Protein AF-A0ABD0PN62-F1 (afdb_monomer_lite)

pLDDT: mean 91.05, std 10.55, range [50.91, 98.62]

InterPro domains:
  IPR003307 W2 domain [PF02020] (28-105)
  IPR003307 W2 domain [PS51363] (1-106)
  IPR003307 W2 domain [SM00515] (15-102)
  IPR016024 Armadillo-type fold [SSF48371] (2-100)
  IPR051956 eIF2B Complex Subunit Epsilon [PTHR45887] (9-104)

Sequence (106 aa):
DNPYKVDTKEITQRAKLLQRYIKDEQKELQALYALQGLMVQMEQPPNLLRMFFDVLYDEDVIKEEGFYRWESSKDPAEQQGKGVALKSVTAFFTWLREAEDESDNS

Radius of gyration: 13.81 Å; chains: 1; bounding box: 34×34×37 Å

Secondary structure (DSSP, 8-state):
-------HHHHHHHHHHHHHH--SHHHHHHHHHHHHHHHHHTT--TTHHHHHHHHHHHTTSS-HHHHHHHHH---GGG-TTHHHHHHHTHHHHHHHHHHHHHHHT-

Foldseek 3Di:
DQPDDDDLVVVLVCLVVLQVPQPDLVSLLVVLLVLLVVCVVSVNGALPLQSVVVSCDVSVSHDPVSVVCNLPDPPPVRCVNNVSSCVRNVVVVVVSVVVVVVVVVD

Organism: Cirrhinus mrigala (NCBI:txid683832)

Structure (mmCIF, N/CA/C/O backbone):
data_AF-A0ABD0PN62-F1
#
_entry.id   AF-A0ABD0PN62-F1
#
loop_
_atom_site.group_PDB
_atom_site.id
_atom_site.type_symbol
_atom_site.label_atom_id
_atom_site.label_alt_id
_atom_site.label_comp_id
_atom_site.label_asym_id
_atom_site.label_entity_id
_atom_site.label_seq_id
_atom_site.pdbx_PDB_ins_code
_atom_site.Cartn_x
_atom_site.Cartn_y
_atom_site.Cartn_z
_atom_site.occupancy
_atom_site.B_iso_or_equiv
_atom_site.auth_seq_id
_atom_site.auth_comp_id
_atom_site.auth_asym_id
_atom_site.auth_atom_id
_atom_site.pdbx_PDB_model_num
ATOM 1 N N . ASP A 1 1 ? -1.486 -3.064 -25.273 1.00 51.78 1 ASP A N 1
ATOM 2 C CA . ASP A 1 1 ? -2.621 -3.351 -24.376 1.00 51.78 1 ASP A CA 1
ATOM 3 C C . ASP A 1 1 ? -2.125 -3.858 -23.037 1.00 51.78 1 ASP A C 1
ATOM 5 O O . ASP A 1 1 ? -1.271 -4.733 -23.023 1.00 51.78 1 ASP A O 1
ATOM 9 N N . ASN A 1 2 ? -2.588 -3.273 -21.928 1.00 55.34 2 ASN A N 1
ATOM 10 C CA . ASN A 1 2 ? -2.303 -3.783 -20.583 1.00 55.34 2 ASN A CA 1
ATOM 11 C C . ASN A 1 2 ? -3.307 -4.915 -20.287 1.00 55.34 2 ASN A C 1
ATOM 13 O O . ASN A 1 2 ? -4.499 -4.620 -20.187 1.00 55.34 2 ASN A O 1
ATOM 17 N N . PRO A 1 3 ? -2.881 -6.188 -20.184 1.00 69.25 3 PRO A N 1
ATOM 18 C CA . PRO A 1 3 ? -3.800 -7.312 -19.996 1.00 69.25 3 PRO A CA 1
ATOM 19 C C . PRO A 1 3 ? -4.388 -7.372 -18.578 1.00 69.25 3 PRO A C 1
ATOM 21 O O . PRO A 1 3 ? -5.323 -8.132 -18.332 1.00 69.25 3 PRO A O 1
ATOM 24 N N . TYR A 1 4 ? -3.861 -6.576 -17.644 1.00 68.62 4 TYR A N 1
ATOM 25 C CA . TYR A 1 4 ? -4.246 -6.613 -16.240 1.00 68.62 4 TYR A CA 1
ATOM 26 C C . TYR A 1 4 ? -5.153 -5.437 -15.885 1.00 68.62 4 TYR A C 1
ATOM 28 O O . TYR A 1 4 ? -4.750 -4.274 -15.938 1.00 68.62 4 TYR A O 1
ATOM 36 N N . LYS A 1 5 ? -6.387 -5.751 -15.487 1.00 71.31 5 LYS A N 1
ATOM 37 C CA . LYS A 1 5 ? -7.370 -4.789 -14.985 1.00 71.31 5 LYS A CA 1
ATOM 38 C C . LYS A 1 5 ? -7.816 -5.213 -13.591 1.00 71.31 5 LYS A C 1
ATOM 40 O O . LYS A 1 5 ? -8.145 -6.377 -13.384 1.00 71.31 5 LYS A O 1
ATOM 45 N N . VAL A 1 6 ? -7.844 -4.269 -12.653 1.00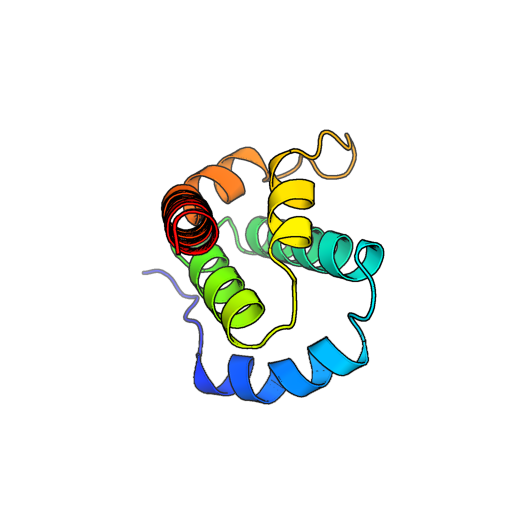 73.19 6 VAL A N 1
ATOM 46 C CA . VAL A 1 6 ? -8.428 -4.500 -11.325 1.00 73.19 6 VAL A CA 1
ATOM 47 C C . VAL A 1 6 ? -9.937 -4.468 -11.437 1.00 73.19 6 VAL A C 1
ATOM 49 O O . VAL A 1 6 ? -10.506 -3.542 -12.017 1.00 73.19 6 VAL A O 1
ATOM 52 N N . ASP A 1 7 ? -10.576 -5.471 -10.850 1.00 84.06 7 ASP A N 1
ATOM 53 C CA . ASP A 1 7 ? -11.983 -5.389 -10.498 1.00 84.06 7 ASP A CA 1
ATOM 54 C C . ASP A 1 7 ? -12.095 -4.875 -9.061 1.00 84.06 7 ASP A C 1
ATOM 56 O O . ASP A 1 7 ? -11.867 -5.611 -8.098 1.00 84.06 7 ASP A O 1
ATOM 60 N N . THR A 1 8 ? -12.427 -3.589 -8.927 1.00 79.69 8 THR A N 1
ATOM 61 C CA . THR A 1 8 ? -12.556 -2.920 -7.629 1.00 79.69 8 THR A CA 1
ATOM 62 C C . THR A 1 8 ? -13.633 -3.574 -6.756 1.00 79.69 8 THR A C 1
ATOM 64 O O . THR A 1 8 ? -13.500 -3.615 -5.539 1.00 79.69 8 THR A O 1
ATOM 67 N N . LYS A 1 9 ? -14.682 -4.164 -7.347 1.00 84.94 9 LYS A N 1
ATOM 68 C CA . LYS A 1 9 ? -15.745 -4.814 -6.565 1.00 84.94 9 LYS A CA 1
ATOM 69 C C . LYS A 1 9 ? -15.247 -6.098 -5.915 1.00 84.94 9 LYS A C 1
ATOM 71 O O . LYS A 1 9 ? -15.545 -6.343 -4.749 1.00 84.94 9 LYS A O 1
ATOM 76 N N . GLU A 1 10 ? -14.494 -6.905 -6.656 1.00 87.50 10 GLU A N 1
ATOM 77 C CA . GLU A 1 10 ? -13.945 -8.163 -6.142 1.00 87.50 10 GLU A CA 1
ATOM 78 C C . GLU A 1 10 ? -12.923 -7.925 -5.028 1.00 87.50 10 GLU A C 1
ATOM 80 O O . GLU A 1 10 ? -12.944 -8.614 -4.007 1.00 87.50 10 GLU A O 1
ATOM 85 N N . ILE A 1 11 ? -12.038 -6.940 -5.195 1.00 83.38 11 ILE A N 1
ATOM 86 C CA . ILE A 1 11 ? -11.025 -6.632 -4.182 1.00 83.38 11 ILE A CA 1
ATOM 87 C C . ILE A 1 11 ? -11.655 -6.067 -2.902 1.00 83.38 11 ILE A C 1
ATOM 89 O O . ILE A 1 11 ? -11.320 -6.547 -1.820 1.00 83.38 11 ILE A O 1
ATOM 93 N N . THR A 1 12 ? -12.645 -5.174 -3.005 1.00 85.50 12 THR A N 1
ATOM 94 C CA . THR A 1 12 ? -13.401 -4.672 -1.846 1.00 85.50 12 THR A CA 1
ATOM 95 C C . THR A 1 12 ? -14.135 -5.803 -1.118 1.00 85.50 12 THR A C 1
ATOM 97 O O . THR A 1 12 ? -14.070 -5.910 0.104 1.00 85.50 12 THR A O 1
ATOM 100 N N . GLN A 1 13 ? -14.765 -6.740 -1.837 1.00 89.12 13 GLN A N 1
ATOM 101 C CA . GLN A 1 13 ? -15.408 -7.899 -1.195 1.00 89.12 13 GLN A CA 1
ATOM 102 C C . GLN A 1 13 ? -14.414 -8.784 -0.429 1.00 89.12 13 GLN A C 1
ATOM 104 O O . GLN A 1 13 ? -14.765 -9.379 0.595 1.00 89.12 13 GLN A O 1
ATOM 109 N N . ARG A 1 14 ? -13.166 -8.867 -0.904 1.00 90.12 14 ARG A N 1
ATOM 110 C CA . ARG A 1 14 ? -12.090 -9.636 -0.266 1.00 90.12 14 ARG A CA 1
ATOM 111 C C . ARG A 1 14 ? -11.372 -8.862 0.838 1.00 90.12 14 ARG A C 1
ATOM 113 O O . ARG A 1 14 ? -10.721 -9.509 1.658 1.00 90.12 14 ARG A O 1
ATOM 120 N N . ALA A 1 15 ? -11.531 -7.542 0.930 1.00 90.00 15 ALA A N 1
ATOM 121 C CA . ALA A 1 15 ? -10.905 -6.719 1.965 1.00 90.00 15 ALA A CA 1
ATOM 122 C C . ALA A 1 15 ? -11.252 -7.215 3.377 1.00 90.00 15 ALA A C 1
ATOM 124 O O . ALA A 1 15 ? -10.358 -7.411 4.196 1.00 90.00 15 ALA A O 1
ATOM 125 N N . LYS A 1 16 ? -12.513 -7.601 3.624 1.00 90.00 16 LYS A N 1
ATOM 126 C CA . LYS A 1 16 ? -12.938 -8.211 4.903 1.00 90.00 16 LYS A CA 1
ATOM 127 C C . LYS A 1 16 ? -12.159 -9.472 5.274 1.00 90.00 16 LYS A C 1
ATOM 129 O O . LYS A 1 16 ? -11.929 -9.755 6.450 1.00 90.00 16 LYS A O 1
ATOM 134 N N . LEU A 1 17 ? -11.773 -10.268 4.276 1.00 93.81 17 LEU A N 1
ATOM 135 C CA . LEU A 1 17 ? -10.931 -11.437 4.502 1.00 93.81 17 LEU A CA 1
ATOM 136 C C . LEU A 1 17 ? -9.507 -11.001 4.852 1.00 93.81 17 LEU A C 1
ATOM 138 O O . LEU A 1 17 ? -8.935 -11.544 5.791 1.00 93.81 17 LEU A O 1
ATOM 142 N N . LEU A 1 18 ? -8.957 -10.015 4.141 1.00 93.81 18 LEU A N 1
ATOM 143 C CA . LEU A 1 18 ? -7.624 -9.475 4.410 1.00 93.81 18 LEU A CA 1
ATOM 144 C C . LEU A 1 18 ? -7.525 -8.886 5.822 1.00 93.81 18 LEU A C 1
ATOM 146 O O . LEU A 1 18 ? -6.637 -9.301 6.561 1.00 93.81 18 LEU A O 1
ATOM 150 N N . GLN A 1 19 ? -8.485 -8.061 6.252 1.00 94.06 19 GLN A N 1
ATOM 151 C CA . GLN A 1 19 ? -8.578 -7.529 7.624 1.00 94.06 19 GLN A CA 1
ATOM 152 C C . GLN A 1 19 ? -8.546 -8.637 8.690 1.00 94.06 19 GLN A C 1
ATOM 154 O O . GLN A 1 19 ? -7.988 -8.486 9.776 1.00 94.06 19 GLN A O 1
ATOM 159 N N . ARG A 1 20 ? -9.136 -9.807 8.398 1.00 94.62 20 ARG A N 1
ATOM 160 C CA . ARG A 1 20 ? -9.131 -10.938 9.336 1.00 94.62 20 ARG A CA 1
ATOM 161 C C . ARG A 1 20 ? -7.732 -11.517 9.552 1.00 94.62 20 ARG A C 1
ATOM 163 O O . ARG A 1 20 ? -7.508 -12.123 10.602 1.00 94.62 20 ARG A O 1
ATOM 170 N N . TYR A 1 21 ? -6.817 -11.380 8.597 1.00 94.81 21 TYR A N 1
ATOM 171 C CA . TYR A 1 21 ? -5.473 -11.960 8.670 1.00 94.81 21 TYR A CA 1
ATOM 172 C C . TYR A 1 21 ? -4.373 -10.919 8.881 1.00 94.81 21 TYR A C 1
ATOM 174 O O . TYR A 1 21 ? -3.398 -11.218 9.566 1.00 94.81 21 TYR A O 1
ATOM 182 N N . ILE A 1 22 ? -4.543 -9.708 8.360 1.00 96.31 22 ILE A N 1
ATOM 183 C CA . ILE A 1 22 ? -3.636 -8.573 8.509 1.00 96.31 22 ILE A CA 1
ATOM 184 C C . ILE A 1 22 ? -4.079 -7.798 9.752 1.00 96.31 22 ILE A C 1
ATOM 186 O O . ILE A 1 22 ? -4.989 -6.984 9.697 1.00 96.31 22 ILE A O 1
ATOM 190 N N . LYS A 1 23 ? -3.508 -8.153 10.908 1.00 91.44 23 LYS A N 1
ATOM 191 C CA . LYS A 1 23 ? -3.957 -7.659 12.226 1.00 91.44 23 LYS A CA 1
ATOM 192 C C . LYS A 1 23 ? -2.963 -6.751 12.942 1.00 91.44 23 LYS A C 1
ATOM 194 O O . LYS A 1 23 ? -3.286 -6.216 13.998 1.00 91.44 23 LYS A O 1
ATOM 199 N N . ASP A 1 24 ? -1.740 -6.678 12.440 1.00 95.31 24 ASP A N 1
ATOM 200 C CA . ASP A 1 24 ? -0.647 -5.948 13.063 1.00 95.31 24 ASP A CA 1
ATOM 201 C C . ASP A 1 24 ? 0.259 -5.344 11.994 1.00 95.31 24 ASP A C 1
ATOM 203 O O . ASP A 1 24 ? 0.289 -5.800 10.848 1.00 95.31 24 ASP A O 1
ATOM 207 N N . GLU A 1 25 ? 1.030 -4.342 12.404 1.00 95.38 25 GLU A N 1
ATOM 208 C CA . GLU A 1 25 ? 1.898 -3.564 11.519 1.00 95.38 25 GLU A CA 1
ATOM 209 C C . GLU A 1 25 ? 2.915 -4.431 10.768 1.00 95.38 25 GLU A C 1
ATOM 211 O O . GLU A 1 25 ? 3.299 -4.122 9.641 1.00 95.38 25 GLU A O 1
ATOM 216 N N . GLN A 1 26 ? 3.363 -5.539 11.371 1.00 96.75 26 GLN A N 1
ATOM 217 C CA . GLN A 1 26 ? 4.277 -6.455 10.699 1.00 96.75 26 GLN A CA 1
ATOM 218 C C . GLN A 1 26 ? 3.580 -7.138 9.518 1.00 96.75 26 GLN A C 1
ATOM 220 O O . GLN A 1 26 ? 4.161 -7.230 8.438 1.00 96.75 26 GLN A O 1
ATOM 225 N N . LYS A 1 27 ? 2.342 -7.609 9.696 1.00 97.88 27 LYS A N 1
ATOM 226 C CA . LYS A 1 27 ? 1.562 -8.221 8.610 1.00 97.88 27 LYS A CA 1
ATOM 227 C C . LYS A 1 27 ? 1.133 -7.207 7.557 1.00 97.88 27 LYS A C 1
ATOM 229 O O . LYS A 1 27 ? 1.123 -7.563 6.384 1.00 97.88 27 LYS A O 1
ATOM 234 N N . GLU A 1 28 ? 0.826 -5.974 7.951 1.00 98.19 28 GLU A N 1
ATOM 235 C CA . GLU A 1 28 ? 0.546 -4.877 7.015 1.00 98.19 28 GLU A CA 1
ATOM 236 C C . GLU A 1 28 ? 1.751 -4.636 6.096 1.00 98.19 28 GLU A C 1
ATOM 238 O O . GLU A 1 28 ? 1.633 -4.686 4.870 1.00 98.19 28 GLU A O 1
ATOM 243 N N . LEU A 1 29 ? 2.944 -4.502 6.682 1.00 98.19 29 LEU A N 1
ATOM 244 C CA . LEU A 1 29 ? 4.186 -4.317 5.936 1.00 98.19 29 LEU A CA 1
ATOM 245 C C . LEU A 1 29 ? 4.494 -5.504 5.005 1.00 98.19 29 LEU A C 1
ATOM 247 O O . LEU A 1 29 ? 4.856 -5.312 3.845 1.00 98.19 29 LEU A O 1
ATOM 251 N N . GLN A 1 30 ? 4.311 -6.735 5.489 1.00 98.25 30 GLN A N 1
ATOM 252 C CA . GLN A 1 30 ? 4.500 -7.945 4.680 1.00 98.25 30 GLN A CA 1
ATOM 253 C C . GLN A 1 30 ? 3.496 -8.038 3.522 1.00 98.25 30 GLN A C 1
ATOM 255 O O . GLN A 1 30 ? 3.863 -8.474 2.432 1.00 98.25 30 GLN A O 1
ATOM 260 N N . ALA A 1 31 ? 2.250 -7.596 3.711 1.00 98.06 31 ALA A N 1
ATOM 261 C CA . ALA A 1 31 ? 1.265 -7.541 2.633 1.00 98.06 31 ALA A CA 1
ATOM 262 C C . ALA A 1 31 ? 1.685 -6.556 1.528 1.00 98.06 31 ALA A C 1
ATOM 264 O O . ALA A 1 31 ? 1.561 -6.870 0.342 1.00 98.06 31 ALA A O 1
ATOM 265 N N . LEU A 1 32 ? 2.253 -5.404 1.900 1.00 98.38 32 LEU A N 1
ATOM 266 C CA . LEU A 1 32 ? 2.786 -4.431 0.942 1.00 98.38 32 LEU A CA 1
ATOM 267 C C . LEU A 1 32 ? 4.004 -4.964 0.172 1.00 98.38 32 LEU A C 1
ATOM 269 O O . LEU A 1 32 ? 4.111 -4.741 -1.037 1.00 98.38 32 LEU A O 1
ATOM 273 N N . TYR A 1 33 ? 4.895 -5.717 0.824 1.00 98.44 33 TYR A N 1
ATOM 274 C CA . TYR A 1 33 ? 5.982 -6.416 0.127 1.00 98.44 33 TYR A CA 1
ATOM 275 C C . TYR A 1 33 ? 5.470 -7.494 -0.823 1.00 98.44 33 TYR A C 1
ATOM 277 O O . TYR A 1 33 ? 5.911 -7.559 -1.972 1.00 98.44 33 TYR A O 1
ATOM 285 N N . ALA A 1 34 ? 4.480 -8.283 -0.402 1.00 97.69 34 ALA A N 1
ATOM 286 C CA . ALA A 1 34 ? 3.865 -9.288 -1.260 1.00 97.69 34 ALA A CA 1
ATOM 287 C C . ALA A 1 34 ? 3.241 -8.659 -2.518 1.00 97.69 34 ALA A C 1
ATOM 289 O O . ALA A 1 34 ? 3.419 -9.180 -3.620 1.00 97.69 34 ALA A O 1
ATOM 290 N N . LEU A 1 35 ? 2.572 -7.507 -2.384 1.00 96.44 35 LEU A N 1
ATOM 291 C CA . LEU A 1 35 ? 2.035 -6.764 -3.526 1.00 96.44 35 LEU A CA 1
ATOM 292 C C . LEU A 1 35 ? 3.134 -6.234 -4.445 1.00 96.44 35 LEU A C 1
ATOM 294 O O . LEU A 1 35 ? 3.022 -6.381 -5.660 1.00 96.44 35 LEU A O 1
ATOM 298 N N . GLN A 1 36 ? 4.216 -5.676 -3.898 1.00 97.50 36 GLN A N 1
ATOM 299 C CA . GLN A 1 36 ? 5.378 -5.270 -4.692 1.00 97.50 36 GLN A CA 1
ATOM 300 C C . GLN A 1 36 ? 5.964 -6.454 -5.477 1.00 97.50 36 GLN A C 1
ATOM 302 O O . GLN A 1 36 ? 6.222 -6.327 -6.676 1.00 97.50 36 GLN A O 1
ATOM 307 N N . GLY A 1 37 ? 6.140 -7.606 -4.826 1.00 97.31 37 GLY A N 1
ATOM 308 C CA . GLY A 1 37 ? 6.618 -8.833 -5.462 1.00 97.31 37 GLY A CA 1
ATOM 309 C C . GLY A 1 37 ? 5.689 -9.308 -6.580 1.00 97.31 37 GLY A C 1
ATOM 310 O O . GLY A 1 37 ? 6.155 -9.640 -7.670 1.00 97.31 37 GLY A O 1
ATOM 311 N N . LEU A 1 38 ? 4.374 -9.247 -6.358 1.00 95.38 38 LEU A N 1
ATOM 312 C CA . LEU A 1 38 ? 3.377 -9.543 -7.386 1.00 95.38 38 LEU A CA 1
ATOM 313 C C . LEU A 1 38 ? 3.504 -8.593 -8.587 1.00 95.38 38 LEU A C 1
ATOM 315 O O . LEU A 1 38 ? 3.500 -9.055 -9.726 1.00 95.38 38 LEU A O 1
ATOM 319 N N . MET A 1 39 ? 3.697 -7.286 -8.361 1.00 94.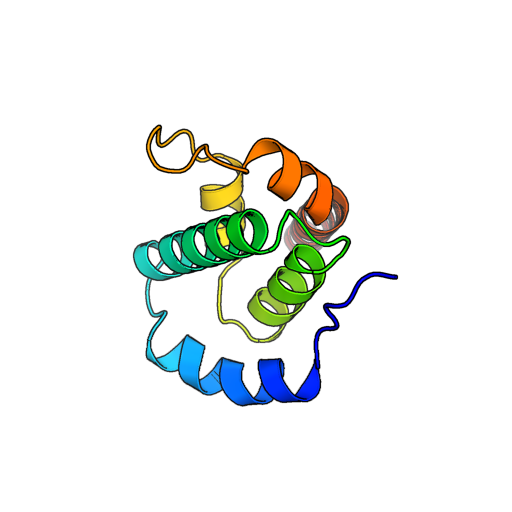81 39 MET A N 1
ATOM 320 C CA . MET A 1 39 ? 3.925 -6.339 -9.460 1.00 94.81 39 MET A CA 1
ATOM 321 C C . MET A 1 39 ? 5.171 -6.707 -10.270 1.00 94.81 39 MET A C 1
ATOM 323 O O . MET A 1 39 ? 5.145 -6.608 -11.491 1.00 94.81 39 MET A O 1
ATOM 327 N N . VAL A 1 40 ? 6.255 -7.155 -9.626 1.00 95.50 40 VAL A N 1
ATOM 328 C CA . VAL A 1 40 ? 7.470 -7.614 -10.326 1.00 95.50 40 VAL A CA 1
ATOM 329 C C . VAL A 1 40 ? 7.175 -8.827 -11.205 1.00 95.50 40 VAL A C 1
ATOM 331 O O . VAL A 1 40 ? 7.579 -8.835 -12.365 1.00 95.50 40 VAL A O 1
ATOM 334 N N . GLN A 1 41 ? 6.450 -9.819 -10.686 1.00 95.12 41 GLN A N 1
ATOM 335 C CA . GLN A 1 41 ? 6.082 -11.022 -11.443 1.00 95.12 41 GLN A CA 1
ATOM 336 C C . GLN A 1 41 ? 5.196 -10.715 -12.657 1.00 95.12 41 GLN A C 1
ATOM 338 O O . GLN A 1 41 ? 5.250 -11.429 -13.652 1.00 95.12 41 GLN A O 1
ATOM 343 N N . MET A 1 42 ? 4.401 -9.648 -12.581 1.00 93.25 42 MET A N 1
ATOM 344 C CA . MET A 1 42 ? 3.513 -9.191 -13.653 1.00 93.25 42 MET A CA 1
ATOM 345 C C . MET A 1 42 ? 4.163 -8.163 -14.592 1.00 93.25 42 MET A C 1
ATOM 347 O O . MET A 1 42 ? 3.459 -7.550 -15.390 1.00 93.25 42 MET A O 1
ATOM 351 N N . GLU A 1 43 ? 5.480 -7.954 -14.489 1.00 92.62 43 GLU A N 1
ATOM 352 C CA . GLU A 1 43 ? 6.241 -6.978 -15.284 1.00 92.62 43 GLU A CA 1
ATOM 353 C C . GLU A 1 43 ? 5.807 -5.514 -15.073 1.00 92.62 43 GLU A C 1
ATOM 355 O O . GLU A 1 43 ? 5.867 -4.687 -15.978 1.00 92.62 43 GLU A O 1
ATOM 360 N N . GLN A 1 44 ? 5.428 -5.171 -13.839 1.00 87.12 44 GLN A N 1
ATOM 361 C CA . GLN A 1 44 ? 5.126 -3.808 -13.380 1.00 87.12 44 GLN A CA 1
ATOM 362 C C . GLN A 1 44 ? 4.000 -3.129 -14.185 1.00 87.12 44 GLN A C 1
ATOM 364 O O . GLN A 1 44 ? 4.213 -2.080 -14.803 1.00 87.12 44 GLN A O 1
ATOM 369 N N . PRO A 1 45 ? 2.779 -3.695 -14.177 1.00 90.12 45 PRO A N 1
ATOM 370 C CA . PRO A 1 45 ? 1.670 -3.140 -14.935 1.00 90.12 45 PRO A CA 1
ATOM 371 C C . PRO A 1 45 ? 1.291 -1.742 -14.419 1.00 90.12 45 PRO A C 1
ATOM 373 O O . PRO A 1 45 ? 1.213 -1.517 -13.205 1.00 90.12 45 PRO A O 1
ATOM 376 N N . PRO A 1 46 ? 1.014 -0.786 -15.322 1.00 86.62 46 PRO A N 1
ATOM 377 C CA . PRO A 1 46 ? 0.706 0.583 -14.937 1.00 86.62 46 PRO A CA 1
ATOM 378 C C . PRO A 1 46 ? -0.579 0.647 -14.109 1.00 86.62 46 PRO A C 1
ATOM 380 O O . PRO A 1 46 ? -1.541 -0.076 -14.371 1.00 86.62 46 PRO A O 1
ATOM 383 N N . ASN A 1 47 ? -0.601 1.553 -13.130 1.00 86.56 47 ASN A N 1
ATOM 384 C CA . ASN A 1 47 ? -1.732 1.863 -12.242 1.00 86.56 47 ASN A CA 1
ATOM 385 C C . ASN A 1 47 ? -2.208 0.725 -11.322 1.00 86.56 47 ASN A C 1
ATOM 387 O O . ASN A 1 47 ? -3.027 0.978 -10.442 1.00 86.56 47 ASN A O 1
ATOM 391 N N . LEU A 1 48 ? -1.705 -0.505 -11.476 1.00 90.94 48 LEU A N 1
ATOM 392 C CA . LEU A 1 48 ? -2.186 -1.653 -10.710 1.00 90.94 48 LEU A CA 1
ATOM 393 C C . LEU A 1 48 ? -1.927 -1.488 -9.211 1.00 90.94 48 LEU A C 1
ATOM 395 O O . LEU A 1 48 ? -2.857 -1.558 -8.414 1.00 90.94 48 LEU A O 1
ATOM 399 N N . LEU A 1 49 ? -0.675 -1.211 -8.842 1.00 95.12 49 LEU A N 1
ATOM 400 C CA . LEU A 1 49 ? -0.281 -1.044 -7.443 1.00 95.12 49 LEU A CA 1
ATOM 401 C C . LEU A 1 49 ? -1.024 0.111 -6.766 1.00 95.12 49 LEU A C 1
ATOM 403 O O . LEU A 1 49 ? -1.442 -0.019 -5.620 1.00 95.12 49 LEU A O 1
ATOM 407 N N . ARG A 1 50 ? -1.235 1.209 -7.501 1.00 94.69 50 ARG A N 1
ATOM 408 C CA . ARG A 1 50 ? -1.996 2.366 -7.026 1.00 94.69 50 ARG A CA 1
ATOM 409 C C . ARG A 1 50 ? -3.415 1.976 -6.612 1.00 94.69 50 ARG A C 1
ATOM 411 O O . ARG A 1 50 ? -3.803 2.270 -5.493 1.00 94.69 50 ARG A O 1
ATOM 418 N N . MET A 1 51 ? -4.137 1.250 -7.467 1.00 92.38 51 MET A N 1
ATOM 419 C CA . MET A 1 51 ? -5.500 0.801 -7.154 1.00 92.38 51 MET A CA 1
ATOM 420 C C . MET A 1 51 ? -5.549 -0.135 -5.939 1.00 92.38 51 MET A C 1
ATOM 422 O O . MET A 1 51 ? -6.502 -0.085 -5.170 1.00 92.38 51 MET A O 1
ATOM 426 N N . PHE A 1 52 ? -4.535 -0.989 -5.755 1.00 94.44 52 PHE A N 1
ATOM 427 C CA . PHE A 1 52 ? -4.430 -1.801 -4.540 1.00 94.44 52 PHE A CA 1
ATOM 428 C C . PHE A 1 52 ? -4.234 -0.930 -3.297 1.00 94.44 52 PHE A C 1
ATOM 430 O O . PHE A 1 52 ? -4.881 -1.187 -2.291 1.00 94.44 52 PHE A O 1
ATOM 437 N N . PHE A 1 53 ? -3.366 0.082 -3.357 1.00 96.50 53 PHE A N 1
ATOM 438 C CA . PHE A 1 53 ? -3.111 0.969 -2.220 1.00 96.50 53 PHE A CA 1
ATOM 439 C C . PHE A 1 53 ? -4.366 1.746 -1.821 1.00 96.50 53 PHE A C 1
ATOM 441 O O . PHE A 1 53 ? -4.692 1.748 -0.639 1.00 96.50 53 PHE A O 1
ATOM 448 N N . ASP A 1 54 ? -5.098 2.298 -2.797 1.00 94.44 54 ASP A N 1
ATOM 449 C CA . ASP A 1 54 ? -6.363 3.001 -2.544 1.00 94.44 54 ASP A CA 1
ATOM 450 C C . ASP A 1 54 ? -7.349 2.089 -1.786 1.00 94.44 54 ASP A C 1
ATOM 452 O O . ASP A 1 54 ? -7.814 2.438 -0.710 1.00 94.44 54 ASP A O 1
ATOM 456 N N . VAL A 1 55 ? -7.585 0.859 -2.266 1.00 93.50 55 VAL A N 1
ATOM 457 C CA . VAL A 1 55 ? -8.524 -0.073 -1.608 1.00 93.50 55 VAL A CA 1
ATOM 458 C C . VAL A 1 55 ? -8.044 -0.518 -0.226 1.00 93.50 55 VAL A C 1
ATOM 460 O O . VAL A 1 55 ? -8.850 -0.668 0.686 1.00 93.50 55 VAL A O 1
ATOM 463 N N . LEU A 1 56 ? -6.748 -0.790 -0.059 1.00 95.69 56 LEU A N 1
ATOM 464 C CA . LEU A 1 56 ? -6.214 -1.239 1.230 1.00 95.69 56 LEU A CA 1
ATOM 465 C C . LEU A 1 56 ? -6.280 -0.144 2.296 1.00 95.69 56 LEU A C 1
ATOM 467 O O . LEU A 1 56 ? -6.413 -0.480 3.471 1.00 95.69 56 LEU A O 1
ATOM 471 N N . TYR A 1 57 ? -6.183 1.119 1.879 1.00 96.19 57 TYR A N 1
ATOM 472 C CA . TYR A 1 57 ? -6.384 2.275 2.739 1.00 96.19 57 TYR A CA 1
ATOM 473 C C . TYR A 1 57 ? -7.876 2.493 3.035 1.00 96.19 57 TYR A C 1
ATOM 475 O O . TYR A 1 57 ? -8.267 2.458 4.196 1.00 96.19 57 TYR A O 1
ATOM 483 N N . ASP A 1 58 ? -8.717 2.625 2.000 1.00 94.50 58 ASP A N 1
ATOM 484 C CA . ASP A 1 58 ? -10.153 2.936 2.128 1.00 94.50 58 ASP A CA 1
ATOM 485 C C . ASP A 1 58 ? -10.926 1.887 2.943 1.00 94.50 58 ASP A C 1
ATOM 487 O O . ASP A 1 58 ? -11.915 2.197 3.605 1.00 94.50 58 ASP A O 1
ATOM 491 N N . GLU A 1 59 ? -10.490 0.628 2.884 1.00 94.50 59 GLU A N 1
ATOM 492 C CA . GLU A 1 59 ? -11.097 -0.485 3.613 1.00 94.50 59 GLU A CA 1
ATOM 493 C C . GLU A 1 59 ? -10.361 -0.804 4.925 1.00 94.50 59 GLU A C 1
ATOM 495 O O . GLU A 1 59 ? -10.474 -1.926 5.410 1.00 94.50 59 GLU A O 1
ATOM 500 N N . ASP A 1 60 ? -9.567 0.107 5.497 1.00 95.00 60 ASP A N 1
ATOM 501 C CA . ASP A 1 60 ? -8.875 -0.075 6.789 1.00 95.00 60 ASP A CA 1
ATOM 502 C C . ASP A 1 60 ? -8.058 -1.389 6.891 1.00 95.00 60 ASP A C 1
ATOM 504 O O . ASP A 1 60 ? -7.951 -2.010 7.954 1.00 95.00 60 ASP A O 1
ATOM 508 N N . VAL A 1 61 ? -7.516 -1.885 5.771 1.00 96.38 61 VAL A N 1
ATOM 509 C CA . VAL A 1 61 ? -6.719 -3.126 5.747 1.00 96.38 61 VAL A CA 1
ATOM 510 C C . VAL A 1 61 ? -5.287 -2.843 6.180 1.00 96.38 61 VAL A C 1
ATOM 512 O O . VAL A 1 61 ? -4.666 -3.669 6.850 1.00 96.38 61 VAL A O 1
ATOM 515 N N . ILE A 1 62 ? -4.754 -1.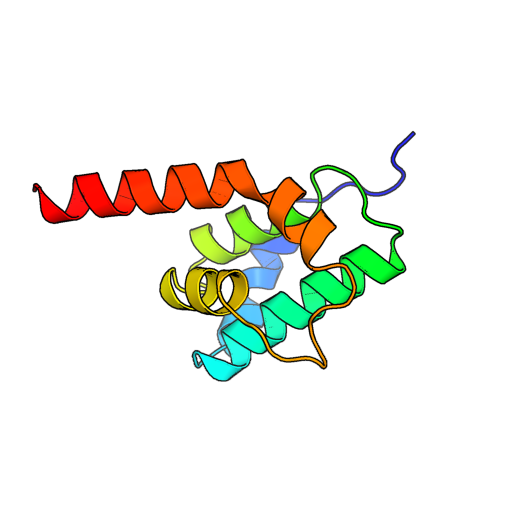700 5.753 1.00 97.88 62 ILE A N 1
ATOM 516 C CA . ILE A 1 62 ? -3.424 -1.215 6.106 1.00 97.88 62 ILE A CA 1
ATOM 517 C C . ILE A 1 62 ? -3.568 0.217 6.593 1.00 97.88 62 ILE A C 1
ATOM 519 O O . ILE A 1 62 ? -4.202 1.041 5.938 1.00 97.88 62 ILE A O 1
ATOM 523 N N . LYS A 1 63 ? -2.952 0.510 7.734 1.00 96.19 63 LYS A N 1
ATOM 524 C CA . LYS A 1 63 ? -2.947 1.856 8.295 1.00 96.19 63 LYS A CA 1
ATOM 525 C C . LYS A 1 63 ? -1.942 2.728 7.561 1.00 96.19 63 LYS A C 1
ATOM 527 O O . LYS A 1 63 ? -0.974 2.233 6.984 1.00 96.19 63 LYS A O 1
ATOM 532 N N . GLU A 1 64 ? -2.126 4.034 7.673 1.00 96.12 64 GLU A N 1
ATOM 533 C CA . GLU A 1 64 ? -1.198 5.048 7.170 1.00 96.12 64 GLU A CA 1
ATOM 534 C C . GLU A 1 64 ? 0.273 4.743 7.521 1.00 96.12 64 GLU A C 1
ATOM 536 O O . GLU A 1 64 ? 1.122 4.639 6.632 1.00 96.12 64 GLU A O 1
ATOM 541 N N . GLU A 1 65 ? 0.546 4.422 8.788 1.00 95.88 65 GLU A N 1
ATOM 542 C CA . GLU A 1 65 ? 1.874 4.005 9.257 1.00 95.88 65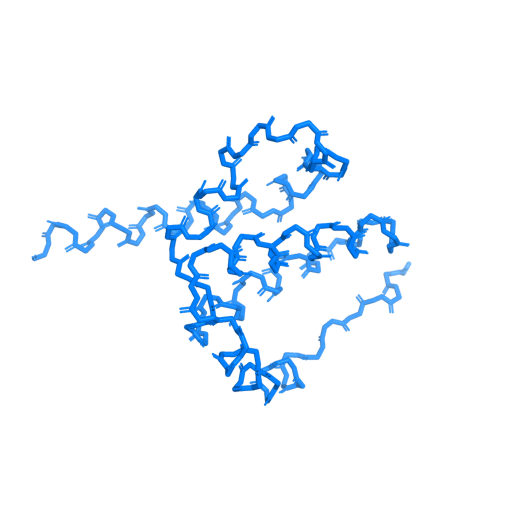 GLU A CA 1
ATOM 543 C C . GLU A 1 65 ? 2.449 2.798 8.501 1.00 95.88 65 GLU A C 1
ATOM 545 O O . GLU A 1 65 ? 3.648 2.737 8.214 1.00 95.88 65 GLU A O 1
ATOM 550 N N . GLY A 1 66 ? 1.612 1.828 8.126 1.00 97.81 66 GLY A N 1
ATOM 551 C CA . GLY A 1 66 ? 2.032 0.675 7.333 1.00 97.81 66 GLY A CA 1
ATOM 552 C C . GLY A 1 66 ? 2.579 1.091 5.965 1.00 97.81 66 GLY A C 1
ATOM 553 O O . GLY A 1 66 ? 3.629 0.595 5.536 1.00 97.81 66 GLY A O 1
ATOM 554 N N . PHE A 1 67 ? 1.924 2.054 5.311 1.00 98.38 67 PHE A N 1
ATOM 555 C CA . PHE A 1 67 ? 2.375 2.609 4.036 1.00 98.38 67 PHE A CA 1
ATOM 556 C C . PHE A 1 67 ? 3.687 3.387 4.179 1.00 98.38 67 PHE A C 1
ATOM 558 O O . PHE A 1 67 ? 4.608 3.147 3.390 1.00 98.38 67 PHE A O 1
ATOM 565 N N . TYR A 1 68 ? 3.832 4.249 5.191 1.00 98.06 68 TYR A N 1
ATOM 566 C CA . TYR A 1 68 ? 5.081 4.992 5.422 1.00 98.06 68 TYR A CA 1
ATOM 567 C C . TYR A 1 68 ? 6.256 4.083 5.792 1.00 98.06 68 TYR A C 1
ATOM 569 O O . TYR A 1 68 ? 7.378 4.259 5.297 1.00 98.06 68 TYR A O 1
ATOM 577 N N . ARG A 1 69 ? 6.020 3.047 6.604 1.00 98.12 69 ARG A N 1
ATOM 578 C CA . ARG A 1 69 ? 7.034 2.027 6.914 1.00 98.12 69 ARG A CA 1
ATOM 579 C C . ARG A 1 69 ? 7.474 1.279 5.665 1.00 98.12 69 ARG A C 1
ATOM 581 O O . ARG A 1 69 ? 8.668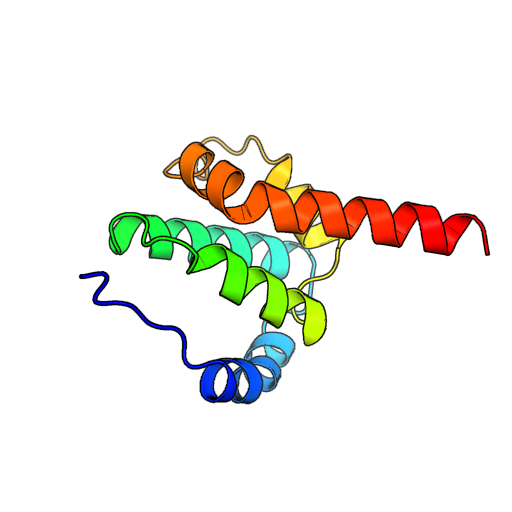 1.039 5.479 1.00 98.12 69 ARG A O 1
ATOM 588 N N . TRP A 1 70 ? 6.539 0.928 4.785 1.00 98.62 70 TRP A N 1
ATOM 589 C CA . TRP A 1 70 ? 6.892 0.337 3.501 1.00 98.62 70 TRP A CA 1
ATOM 590 C C . TRP A 1 70 ? 7.698 1.317 2.653 1.00 98.62 70 TRP A C 1
ATOM 592 O O . TRP A 1 70 ? 8.752 0.935 2.149 1.00 98.62 70 TRP A O 1
ATOM 602 N N . GLU A 1 71 ? 7.247 2.563 2.491 1.00 98.31 71 GLU A N 1
ATOM 603 C CA . GLU A 1 71 ? 7.899 3.599 1.676 1.00 98.31 71 GLU A CA 1
ATOM 604 C C . GLU A 1 71 ? 9.360 3.822 2.087 1.00 98.31 71 GLU A C 1
ATOM 606 O O . GLU A 1 71 ? 10.263 3.777 1.245 1.00 98.31 71 GLU A O 1
ATOM 611 N N . SER A 1 72 ? 9.589 3.991 3.390 1.00 97.62 72 SER A N 1
ATOM 612 C CA . SER A 1 72 ? 10.896 4.283 3.984 1.00 97.62 72 SER A CA 1
ATOM 613 C C . SER A 1 72 ? 11.813 3.062 4.112 1.00 97.62 72 SER A C 1
ATOM 615 O O . SER A 1 72 ? 13.027 3.234 4.268 1.00 97.62 72 SER A O 1
ATOM 617 N N . SER A 1 73 ? 11.277 1.840 4.000 1.00 98.00 73 SER A N 1
ATOM 618 C CA . SER A 1 73 ? 12.040 0.613 4.234 1.00 98.00 73 SER A CA 1
ATOM 619 C C . SER A 1 73 ? 13.284 0.484 3.353 1.00 98.00 73 SER A C 1
ATOM 621 O O . SER A 1 73 ? 13.264 0.688 2.134 1.00 98.00 73 SER A O 1
ATOM 623 N N . LYS A 1 74 ? 14.374 0.071 4.005 1.00 96.75 74 LYS A N 1
ATOM 624 C CA . LYS A 1 74 ? 15.684 -0.223 3.412 1.00 96.75 74 LYS A CA 1
ATOM 625 C C . LYS A 1 74 ? 16.080 -1.691 3.555 1.00 96.75 74 LYS A C 1
ATOM 627 O O . LYS A 1 74 ? 17.258 -1.999 3.399 1.00 96.75 74 LYS A O 1
ATOM 632 N N . ASP A 1 75 ? 15.131 -2.580 3.861 1.00 97.12 75 ASP A N 1
ATOM 633 C CA . ASP A 1 75 ? 15.412 -4.015 3.954 1.00 97.12 75 ASP A CA 1
ATOM 634 C C . ASP A 1 75 ? 16.007 -4.506 2.621 1.00 97.12 75 ASP A C 1
ATOM 636 O O . ASP A 1 75 ? 15.336 -4.377 1.590 1.00 97.12 75 ASP A O 1
ATOM 640 N N . PRO A 1 76 ? 17.249 -5.031 2.603 1.00 96.31 76 PRO A N 1
ATOM 641 C CA . PRO A 1 76 ? 17.895 -5.499 1.382 1.00 96.31 76 PRO A CA 1
ATOM 642 C C . PRO A 1 76 ? 17.108 -6.588 0.645 1.00 96.31 76 PRO A C 1
ATOM 644 O O . PRO A 1 76 ? 17.184 -6.649 -0.583 1.00 96.31 76 PRO A O 1
ATOM 647 N N . ALA A 1 77 ? 16.348 -7.420 1.365 1.00 96.06 77 ALA A N 1
ATOM 648 C CA . ALA A 1 77 ? 15.548 -8.489 0.770 1.00 96.06 77 ALA A CA 1
ATOM 649 C C . ALA A 1 77 ? 14.358 -7.945 -0.041 1.00 96.06 77 ALA A C 1
ATOM 651 O O . ALA A 1 77 ? 13.915 -8.583 -0.992 1.00 96.06 77 ALA A O 1
ATOM 652 N N . GLU A 1 78 ? 13.901 -6.733 0.276 1.00 97.12 78 GLU A N 1
ATOM 653 C CA . GLU A 1 78 ? 12.653 -6.159 -0.235 1.00 97.12 78 GLU A CA 1
ATOM 654 C C . GLU A 1 78 ? 12.877 -5.013 -1.236 1.00 97.12 78 GLU A C 1
ATOM 656 O O . GLU A 1 78 ? 11.968 -4.240 -1.548 1.00 97.12 78 GLU A O 1
ATOM 661 N N . GLN A 1 79 ? 14.096 -4.869 -1.768 1.00 97.25 79 GLN A N 1
ATOM 662 C CA . GLN A 1 79 ? 14.420 -3.797 -2.722 1.00 97.25 79 GLN A CA 1
ATOM 663 C C . GLN A 1 79 ? 14.051 -4.129 -4.176 1.00 97.25 79 GLN A C 1
ATOM 665 O O . GLN A 1 79 ? 13.970 -3.226 -5.017 1.00 97.25 79 GLN A O 1
ATOM 670 N N . GLN A 1 80 ? 13.809 -5.401 -4.511 1.00 97.19 80 GLN A N 1
ATOM 671 C CA . GLN A 1 80 ? 13.483 -5.795 -5.883 1.00 97.19 80 GLN A CA 1
ATOM 672 C C . GLN A 1 80 ? 12.152 -5.174 -6.332 1.00 97.19 80 GLN A C 1
ATOM 674 O O . GLN A 1 80 ? 11.105 -5.401 -5.734 1.00 97.19 80 GLN A O 1
ATOM 679 N N . GLY A 1 81 ? 12.186 -4.380 -7.406 1.00 95.94 81 GLY A N 1
ATOM 680 C CA . GLY A 1 81 ? 11.006 -3.679 -7.931 1.00 95.94 81 GLY A CA 1
ATOM 681 C C . GLY A 1 81 ? 10.591 -2.429 -7.149 1.00 95.94 81 GLY A C 1
ATOM 682 O O . GLY A 1 81 ? 9.756 -1.669 -7.638 1.00 95.94 81 GLY A O 1
ATOM 683 N N . LYS A 1 82 ? 11.212 -2.150 -5.993 1.00 97.69 82 LYS A N 1
ATOM 684 C CA . LYS A 1 82 ? 10.849 -1.044 -5.094 1.00 97.69 82 LYS A CA 1
ATOM 685 C C . LYS A 1 82 ? 10.837 0.317 -5.786 1.00 97.69 82 LYS A C 1
ATOM 687 O O . LYS A 1 82 ? 9.897 1.086 -5.623 1.00 97.69 82 LYS A O 1
ATOM 692 N N . GLY A 1 83 ? 11.858 0.617 -6.589 1.00 96.81 83 GLY A N 1
ATOM 693 C CA . GLY A 1 83 ? 11.972 1.915 -7.262 1.00 96.81 83 GLY A CA 1
ATOM 694 C C . GLY A 1 83 ? 10.856 2.185 -8.277 1.00 96.81 83 GLY A C 1
ATOM 695 O O . GLY A 1 83 ? 10.379 3.313 -8.376 1.00 96.81 83 GLY A O 1
ATOM 696 N N . VAL A 1 84 ? 10.417 1.161 -9.017 1.00 96.06 84 VAL A N 1
ATOM 697 C CA . VAL A 1 84 ? 9.295 1.285 -9.965 1.00 96.06 84 VAL A CA 1
ATOM 698 C C . VAL A 1 84 ? 7.974 1.369 -9.203 1.00 96.06 84 VAL A C 1
ATOM 700 O O . VAL A 1 84 ? 7.166 2.251 -9.487 1.00 96.06 84 VAL A O 1
ATOM 703 N N . ALA A 1 85 ? 7.811 0.531 -8.175 1.00 96.81 85 ALA A N 1
ATOM 704 C CA . ALA A 1 85 ? 6.657 0.559 -7.288 1.00 96.81 85 ALA A CA 1
ATOM 705 C C . ALA A 1 85 ? 6.449 1.956 -6.678 1.00 96.81 85 ALA A C 1
ATOM 707 O O . ALA A 1 85 ? 5.383 2.534 -6.868 1.00 96.81 85 ALA A O 1
ATOM 708 N N . LEU A 1 86 ? 7.479 2.551 -6.059 1.00 97.81 86 LEU A N 1
ATOM 709 C CA . LEU A 1 86 ? 7.429 3.900 -5.471 1.00 97.81 86 LEU A CA 1
ATOM 710 C C . LEU A 1 86 ? 6.993 4.974 -6.477 1.00 97.81 86 LEU A C 1
ATOM 712 O O . LEU A 1 86 ? 6.132 5.799 -6.172 1.00 97.81 86 LEU A O 1
ATOM 716 N N . LYS A 1 87 ? 7.544 4.943 -7.697 1.00 96.38 87 LYS A N 1
ATOM 717 C CA . LYS A 1 87 ? 7.148 5.876 -8.765 1.00 96.38 87 LYS A CA 1
ATOM 718 C C . LYS A 1 87 ? 5.674 5.724 -9.141 1.00 96.38 87 LYS A C 1
ATOM 720 O O . LYS A 1 87 ? 5.012 6.717 -9.417 1.00 96.38 87 LYS A O 1
ATOM 725 N N . SER A 1 88 ? 5.150 4.498 -9.139 1.00 95.12 88 SER A N 1
ATOM 726 C CA . SER A 1 88 ? 3.753 4.233 -9.510 1.00 95.12 88 SER A CA 1
ATOM 727 C C . SER A 1 88 ? 2.731 4.703 -8.467 1.00 95.12 88 SER A C 1
ATOM 729 O O . SER A 1 88 ? 1.589 4.984 -8.823 1.00 95.12 88 SER A O 1
ATOM 731 N N . VAL A 1 89 ? 3.136 4.831 -7.198 1.00 97.19 89 VAL A N 1
ATOM 732 C CA . VAL A 1 89 ? 2.261 5.238 -6.082 1.00 97.19 89 VAL A CA 1
ATOM 733 C C . VAL A 1 89 ? 2.596 6.620 -5.522 1.00 97.19 89 VAL A C 1
ATOM 735 O O . VAL A 1 89 ? 2.063 7.008 -4.491 1.00 97.19 89 VAL A O 1
ATOM 738 N N . THR A 1 90 ? 3.436 7.409 -6.201 1.00 96.62 90 THR A N 1
ATOM 739 C CA . THR A 1 90 ? 3.827 8.750 -5.726 1.00 96.62 90 THR A CA 1
ATOM 740 C C . THR A 1 90 ? 2.610 9.634 -5.435 1.00 96.62 90 THR A C 1
ATOM 742 O O . THR A 1 90 ? 2.542 10.246 -4.378 1.00 96.62 90 THR A O 1
ATOM 745 N N . ALA A 1 91 ? 1.605 9.626 -6.317 1.00 95.81 91 ALA A N 1
ATOM 746 C CA . ALA A 1 91 ? 0.383 10.406 -6.122 1.00 95.81 91 ALA A CA 1
ATOM 747 C C . ALA A 1 91 ? -0.469 9.944 -4.922 1.00 95.81 91 ALA A C 1
ATOM 749 O O . ALA A 1 91 ? -1.198 10.756 -4.368 1.00 95.81 91 ALA A O 1
ATOM 750 N N . PHE A 1 92 ? -0.389 8.669 -4.519 1.00 97.31 92 PHE A N 1
ATOM 751 C CA . PHE A 1 92 ? -1.053 8.185 -3.302 1.00 97.31 92 PHE A CA 1
ATOM 752 C C . PHE A 1 92 ? -0.389 8.785 -2.059 1.00 97.31 92 PHE A C 1
ATOM 754 O O . PHE A 1 92 ? -1.072 9.329 -1.206 1.00 97.31 92 PHE A O 1
ATOM 761 N N . PHE A 1 93 ? 0.945 8.775 -1.999 1.00 97.75 93 PHE A N 1
ATOM 762 C CA . PHE A 1 93 ? 1.684 9.342 -0.868 1.00 97.75 93 PHE A CA 1
ATOM 763 C C . PHE A 1 93 ? 1.648 10.873 -0.801 1.00 97.75 93 PHE A C 1
ATOM 765 O O . PHE A 1 93 ? 1.821 11.432 0.276 1.00 97.75 93 PHE A O 1
ATOM 772 N N . THR A 1 94 ? 1.479 11.568 -1.930 1.00 96.56 94 THR A N 1
ATOM 773 C CA . THR A 1 94 ? 1.198 13.012 -1.914 1.00 96.56 94 THR A CA 1
ATOM 774 C C . THR A 1 94 ? -0.130 13.275 -1.217 1.00 96.56 94 THR A C 1
ATOM 776 O O . THR A 1 94 ? -0.155 14.015 -0.244 1.00 96.56 94 THR A O 1
ATOM 779 N N . TRP A 1 95 ? -1.191 12.596 -1.657 1.00 95.88 95 TRP A N 1
ATOM 780 C CA . TRP A 1 95 ? -2.516 12.726 -1.059 1.00 95.88 95 TRP A CA 1
ATOM 781 C C . TRP A 1 95 ? -2.547 12.328 0.425 1.00 95.88 95 TRP A C 1
ATOM 783 O O . TRP A 1 95 ? -3.152 13.029 1.225 1.00 95.88 95 TRP A O 1
ATOM 793 N N . LEU A 1 96 ? -1.865 11.240 0.799 1.00 95.38 96 LEU A N 1
ATOM 794 C CA . LEU A 1 96 ? -1.845 10.741 2.177 1.00 95.38 96 LEU A CA 1
ATOM 795 C C . LEU A 1 96 ? -1.293 11.790 3.159 1.00 95.38 96 LEU A C 1
ATOM 797 O O . LEU A 1 96 ? -1.915 12.060 4.176 1.00 95.38 96 LEU A O 1
ATOM 801 N N . ARG A 1 97 ? -0.187 12.453 2.794 1.00 94.06 97 ARG A N 1
ATOM 802 C CA . ARG A 1 97 ? 0.409 13.530 3.604 1.00 94.06 97 ARG A CA 1
ATOM 803 C C . ARG A 1 97 ? -0.446 14.798 3.634 1.00 94.06 97 ARG A C 1
ATOM 805 O O . ARG A 1 97 ? -0.511 15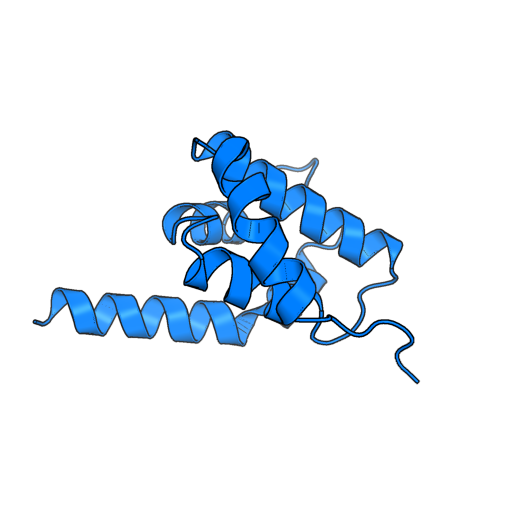.462 4.657 1.00 94.06 97 ARG A O 1
ATOM 812 N N . GLU A 1 98 ? -1.103 15.140 2.523 1.00 93.12 98 GLU A N 1
ATOM 813 C CA . GLU A 1 98 ? -2.024 16.288 2.475 1.00 93.12 98 GLU A CA 1
ATOM 814 C C . GLU A 1 98 ? -3.218 16.090 3.425 1.00 93.12 98 GLU A C 1
ATOM 816 O O . GLU A 1 98 ? -3.634 17.033 4.094 1.00 93.12 98 GLU A O 1
ATOM 821 N N . ALA A 1 99 ? -3.743 14.864 3.524 1.00 83.88 99 ALA A N 1
ATOM 822 C CA . ALA A 1 99 ? -4.822 14.533 4.452 1.00 83.88 99 ALA A CA 1
ATOM 823 C C . ALA A 1 99 ? -4.379 14.589 5.929 1.00 83.88 99 ALA A C 1
ATOM 825 O O . ALA A 1 99 ? -5.152 15.035 6.779 1.00 83.88 99 ALA A O 1
ATOM 826 N N . GLU A 1 100 ? -3.144 14.174 6.230 1.00 78.31 100 GLU A N 1
ATOM 827 C CA . GLU A 1 100 ? -2.543 14.278 7.569 1.00 78.31 100 GLU A CA 1
ATOM 828 C C . GLU A 1 100 ? -2.476 15.749 8.027 1.00 78.31 100 GLU A C 1
ATOM 830 O O . GLU A 1 100 ? -3.034 16.099 9.072 1.00 78.31 100 GLU A O 1
ATOM 835 N N . ASP A 1 101 ? -1.915 16.632 7.189 1.00 73.50 101 ASP A N 1
ATOM 836 C CA . ASP A 1 101 ? -1.756 18.070 7.466 1.00 73.50 101 ASP A CA 1
ATOM 837 C C . ASP A 1 101 ? -3.097 18.809 7.698 1.00 73.50 101 ASP A C 1
ATOM 839 O O . ASP A 1 101 ? -3.163 19.786 8.457 1.00 73.50 101 ASP A O 1
ATOM 843 N N . GLU A 1 102 ? -4.181 18.373 7.044 1.00 72.12 102 GLU A N 1
ATOM 844 C CA . GLU A 1 102 ? -5.535 18.917 7.242 1.00 72.12 102 GLU A CA 1
ATOM 845 C C . GLU A 1 102 ? -6.164 18.453 8.567 1.00 72.12 102 GLU A C 1
ATOM 847 O O . GLU A 1 102 ? -6.904 19.211 9.207 1.00 72.12 102 GLU A O 1
ATOM 852 N N . SER A 1 103 ? -5.856 17.231 9.007 1.00 69.69 103 SER A N 1
ATOM 853 C CA . SER A 1 103 ? -6.400 16.657 10.241 1.00 69.69 103 SER A CA 1
ATOM 854 C C . SER A 1 103 ? -5.790 17.265 11.510 1.00 69.69 103 SER A C 1
ATOM 856 O O . SER A 1 103 ? -6.520 17.500 12.472 1.00 69.69 103 SER A O 1
ATOM 858 N N . ASP A 1 104 ? -4.498 17.609 11.487 1.00 67.50 104 ASP A N 1
ATOM 859 C CA . ASP A 1 104 ? -3.779 18.205 12.625 1.00 67.50 104 ASP A CA 1
ATOM 860 C C . ASP A 1 104 ? -4.085 19.703 12.832 1.00 67.50 104 ASP A C 1
ATOM 862 O O . ASP A 1 104 ? -3.879 20.246 13.921 1.00 67.50 104 ASP A O 1
ATOM 866 N N . ASN A 1 105 ? -4.593 20.390 11.802 1.00 56.28 105 ASN A N 1
ATOM 867 C CA . ASN A 1 105 ? -4.980 21.807 11.858 1.00 56.28 105 ASN A CA 1
ATOM 868 C C . ASN A 1 105 ? -6.465 22.042 12.211 1.00 56.28 105 ASN A C 1
ATOM 870 O O . ASN A 1 105 ? -6.934 23.184 12.122 1.00 56.28 105 ASN A O 1
ATOM 874 N N . SER A 1 106 ? -7.198 20.989 12.592 1.00 50.91 106 SER A N 1
ATOM 875 C CA . SER A 1 106 ? -8.645 21.006 12.870 1.00 50.91 106 SER A CA 1
ATOM 876 C C . SER A 1 106 ? -8.996 20.841 14.350 1.00 50.91 106 SER A C 1
ATOM 878 O O . SER A 1 106 ? -8.315 20.070 15.059 1.00 50.91 106 SER A O 1
#